Protein AF-A0A1W2BA07-F1 (afdb_monomer)

Organism: NCBI:txid1434700

Foldseek 3Di:
DDPAQEDEAAPPPDDPVVSVVVPYQYHYVPDDGPDDD

Solvent-accessible surface area (backbone atoms only — not comparable to full-atom values): 2535 Å² total; per-residue (Å²): 130,75,94,67,55,67,46,80,32,90,77,63,83,70,62,64,66,61,38,45,77,74,61,31,46,59,47,42,72,94,52,80,80,69,72,83,132

Structure (mmCIF, N/CA/C/O backbone):
data_AF-A0A1W2BA07-F1
#
_entry.id   AF-A0A1W2BA07-F1
#
loop_
_atom_site.group_PDB
_atom_site.id
_atom_site.type_symbol
_atom_site.label_atom_id
_atom_site.label_alt_id
_atom_site.label_comp_id
_atom_site.label_asym_id
_atom_site.label_entity_id
_atom_site.label_seq_id
_atom_site.pdbx_PDB_ins_code
_atom_site.Cartn_x
_atom_site.Cartn_y
_atom_site.Cartn_z
_atom_site.occupancy
_atom_site.B_iso_or_equiv
_atom_site.auth_seq_id
_atom_site.auth_comp_id
_atom_site.auth_asym_id
_atom_site.auth_atom_id
_atom_site.pdbx_PDB_model_num
ATOM 1 N N . LEU A 1 1 ? -11.225 7.503 4.349 1.00 76.44 1 LEU A N 1
ATOM 2 C CA . LEU A 1 1 ? -10.232 6.520 4.841 1.00 76.44 1 LEU A CA 1
ATOM 3 C C . LEU A 1 1 ? -10.355 5.249 4.017 1.00 76.44 1 LEU A C 1
ATOM 5 O O . LEU A 1 1 ? -11.471 4.905 3.636 1.00 76.44 1 LEU A O 1
ATOM 9 N N . LEU A 1 2 ? -9.233 4.599 3.701 1.00 86.75 2 LEU A N 1
ATOM 10 C CA . LEU A 1 2 ? -9.247 3.285 3.054 1.00 86.75 2 LEU A CA 1
ATOM 11 C C . LEU A 1 2 ? -9.963 2.283 3.965 1.00 86.75 2 LEU A 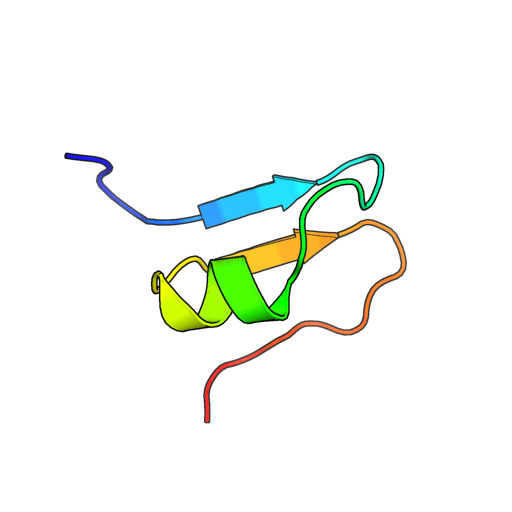C 1
ATOM 13 O O . LEU A 1 2 ? -9.771 2.322 5.178 1.00 86.75 2 LEU A O 1
ATOM 17 N N . LYS A 1 3 ? -10.778 1.393 3.385 1.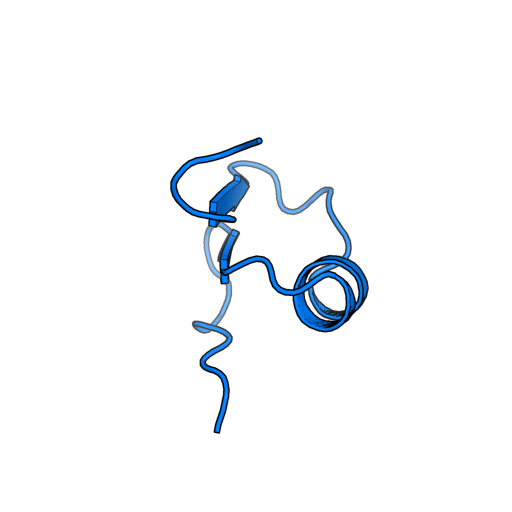00 90.50 3 LYS A N 1
ATOM 18 C CA . LYS A 1 3 ? -11.441 0.326 4.153 1.00 90.50 3 LYS A CA 1
ATOM 19 C C . LYS A 1 3 ? -10.418 -0.645 4.743 1.00 90.50 3 LYS A C 1
ATOM 21 O O . LYS A 1 3 ? -10.538 -1.014 5.899 1.00 90.50 3 LYS A O 1
ATOM 26 N N . ASN A 1 4 ? -9.409 -0.992 3.943 1.00 91.31 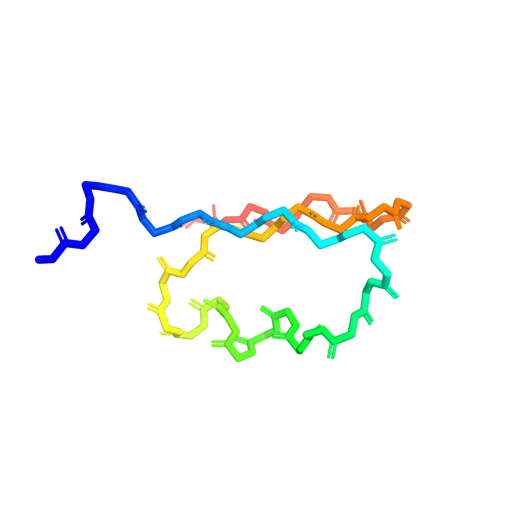4 ASN A N 1
ATOM 27 C CA . ASN A 1 4 ? -8.279 -1.830 4.324 1.00 91.31 4 ASN A CA 1
ATOM 28 C C . ASN A 1 4 ? -6.995 -1.148 3.838 1.00 91.31 4 ASN A C 1
ATOM 30 O O . ASN A 1 4 ? -6.951 -0.664 2.703 1.00 91.31 4 ASN A O 1
ATOM 34 N N . LYS A 1 5 ? -5.955 -1.117 4.669 1.00 93.81 5 LYS A N 1
ATOM 35 C CA . LYS A 1 5 ? -4.626 -0.630 4.285 1.00 93.81 5 LYS A CA 1
ATOM 36 C C . LYS A 1 5 ? -3.852 -1.773 3.619 1.00 93.81 5 LYS A C 1
ATOM 38 O O . LYS A 1 5 ? -3.166 -2.531 4.291 1.00 93.81 5 LYS A O 1
ATOM 43 N N . VAL A 1 6 ? -4.019 -1.946 2.308 1.00 94.62 6 VAL A N 1
ATOM 44 C CA . VAL A 1 6 ? -3.352 -3.008 1.530 1.00 94.62 6 VAL A CA 1
ATOM 45 C C . VAL A 1 6 ? -2.722 -2.409 0.278 1.00 94.62 6 VAL A C 1
ATOM 47 O O . VAL A 1 6 ? -3.369 -1.617 -0.407 1.00 94.62 6 VAL A O 1
ATOM 50 N N . VAL A 1 7 ? -1.485 -2.798 -0.027 1.00 94.25 7 VAL A N 1
ATOM 51 C CA . VAL A 1 7 ? -0.736 -2.391 -1.222 1.00 94.25 7 VAL A CA 1
ATOM 52 C C . VAL A 1 7 ? -0.298 -3.633 -1.996 1.00 94.25 7 VAL A C 1
ATOM 54 O O . VAL A 1 7 ? 0.309 -4.540 -1.433 1.00 94.25 7 VAL A O 1
ATOM 57 N N . PHE A 1 8 ? -0.569 -3.643 -3.301 1.00 94.94 8 PHE A N 1
ATOM 58 C CA . PHE A 1 8 ? -0.013 -4.612 -4.245 1.00 94.94 8 PHE A CA 1
ATOM 59 C C . PHE A 1 8 ? 1.051 -3.908 -5.084 1.00 94.94 8 PHE A C 1
ATOM 61 O O . PHE A 1 8 ? 0.739 -2.979 -5.829 1.00 94.94 8 PHE A O 1
ATOM 68 N N . ASP A 1 9 ? 2.300 -4.337 -4.955 1.00 95.06 9 ASP A N 1
ATOM 69 C CA . ASP A 1 9 ? 3.448 -3.705 -5.590 1.00 95.06 9 ASP A CA 1
ATOM 70 C C . ASP A 1 9 ? 4.029 -4.612 -6.680 1.00 95.06 9 ASP A C 1
ATOM 72 O O . ASP A 1 9 ? 4.780 -5.553 -6.432 1.00 95.06 9 ASP A O 1
ATOM 76 N N . GLY A 1 10 ? 3.676 -4.317 -7.931 1.00 96.00 10 GLY A N 1
ATOM 77 C CA . GLY A 1 10 ? 4.140 -5.085 -9.086 1.00 96.00 10 GLY A CA 1
ATOM 78 C C . GLY A 1 10 ? 5.606 -4.851 -9.463 1.00 96.00 10 GLY A C 1
ATOM 79 O O . GLY A 1 10 ? 6.096 -5.477 -10.404 1.00 96.00 10 GLY A O 1
ATOM 80 N N . ARG A 1 11 ? 6.292 -3.904 -8.812 1.00 95.88 11 ARG A N 1
ATOM 81 C CA . ARG A 1 11 ? 7.650 -3.474 -9.180 1.00 95.88 11 ARG A CA 1
ATOM 82 C C . ARG A 1 11 ? 8.618 -3.413 -7.999 1.00 95.88 11 ARG A C 1
ATOM 84 O O . ARG A 1 11 ? 9.799 -3.193 -8.241 1.00 95.88 11 ARG A O 1
ATOM 91 N N . ASN A 1 12 ? 8.136 -3.642 -6.779 1.00 93.56 12 ASN A N 1
ATOM 92 C CA . ASN A 1 12 ? 8.888 -3.543 -5.527 1.00 93.56 12 ASN A CA 1
ATOM 93 C C . ASN A 1 12 ? 9.573 -2.172 -5.375 1.00 93.56 12 ASN A C 1
ATOM 95 O O . ASN A 1 12 ? 10.758 -2.095 -5.061 1.00 93.56 12 ASN A O 1
ATOM 99 N N . ILE A 1 13 ? 8.842 -1.091 -5.673 1.00 95.56 13 ILE A N 1
ATOM 100 C CA . ILE A 1 13 ? 9.355 0.290 -5.592 1.00 95.56 13 ILE A CA 1
ATOM 101 C C . ILE A 1 13 ? 9.055 0.960 -4.252 1.00 95.56 13 ILE A C 1
ATOM 103 O O . ILE A 1 13 ? 9.590 2.034 -3.979 1.00 95.56 13 ILE A O 1
ATOM 107 N N . TYR A 1 14 ? 8.190 0.358 -3.436 1.00 94.56 14 TYR A N 1
ATOM 108 C CA . TYR A 1 14 ? 7.899 0.838 -2.093 1.00 94.56 14 TYR A CA 1
ATOM 109 C C . TYR A 1 14 ? 8.789 0.153 -1.057 1.00 94.56 14 TYR A C 1
ATOM 111 O O . TYR A 1 14 ? 9.090 -1.036 -1.166 1.00 94.56 14 TYR A O 1
ATOM 119 N N . ASP A 1 15 ? 9.170 0.907 -0.027 1.00 93.62 15 ASP A N 1
ATOM 120 C CA . ASP A 1 15 ? 9.829 0.358 1.154 1.00 93.62 15 ASP A CA 1
ATOM 121 C C . ASP A 1 15 ? 8.805 -0.422 1.994 1.00 93.62 15 ASP A C 1
ATOM 123 O O . ASP A 1 15 ? 7.814 0.133 2.480 1.00 93.62 15 ASP A O 1
ATOM 127 N N . ALA A 1 16 ? 9.035 -1.728 2.124 1.00 89.62 16 ALA A N 1
ATOM 128 C CA . ALA A 1 16 ? 8.143 -2.633 2.832 1.00 89.62 16 ALA A CA 1
ATOM 129 C C . ALA A 1 16 ? 8.102 -2.363 4.345 1.00 89.62 16 ALA A C 1
ATOM 131 O O . ALA A 1 16 ? 7.035 -2.512 4.940 1.00 89.62 16 ALA A O 1
ATOM 132 N N . GLU A 1 17 ? 9.211 -1.940 4.965 1.00 91.50 17 GLU A N 1
ATOM 133 C CA . GLU A 1 17 ? 9.242 -1.633 6.402 1.00 91.50 17 GLU A CA 1
ATOM 134 C C . GLU A 1 17 ? 8.485 -0.338 6.688 1.00 91.50 17 GLU A C 1
ATOM 136 O O . GLU A 1 17 ? 7.671 -0.293 7.605 1.00 91.50 17 GLU A O 1
ATOM 141 N N . TYR A 1 18 ? 8.632 0.676 5.834 1.00 94.50 18 TYR A N 1
ATOM 142 C CA . TYR A 1 18 ? 7.824 1.891 5.947 1.00 94.50 18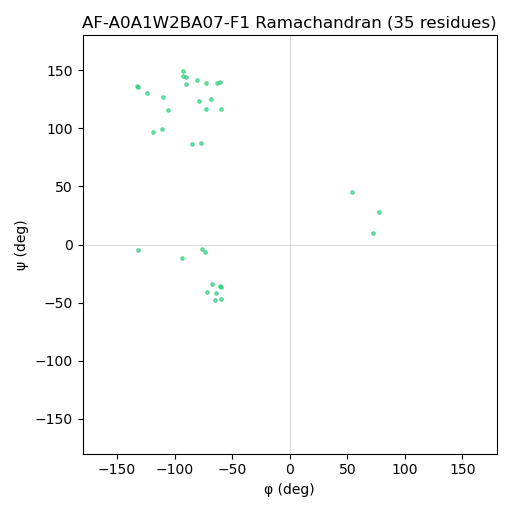 TYR A CA 1
ATOM 143 C C . TYR A 1 18 ? 6.322 1.592 5.820 1.00 94.50 18 TYR A C 1
ATOM 145 O O . TYR A 1 18 ? 5.512 2.032 6.636 1.00 94.50 18 TYR A O 1
ATOM 153 N N . LEU A 1 19 ? 5.927 0.795 4.819 1.00 93.56 19 LEU A N 1
ATOM 154 C CA . LEU A 1 19 ? 4.530 0.383 4.665 1.00 93.56 19 LEU A CA 1
ATOM 155 C C . LEU A 1 19 ? 4.034 -0.404 5.884 1.00 93.56 19 LEU A C 1
ATOM 157 O O . LEU A 1 19 ? 2.882 -0.232 6.287 1.00 93.56 19 LEU A O 1
ATOM 161 N N . LYS A 1 20 ? 4.899 -1.222 6.488 1.00 91.38 20 LYS A N 1
ATOM 162 C CA . LYS A 1 20 ? 4.602 -1.970 7.707 1.00 91.38 20 LYS A CA 1
ATOM 163 C C . LYS A 1 20 ? 4.369 -1.049 8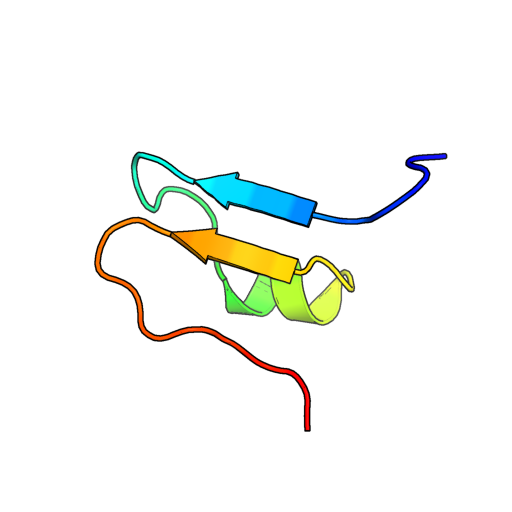.908 1.00 91.38 20 LYS A C 1
ATOM 165 O O . LYS A 1 20 ? 3.366 -1.199 9.603 1.00 91.38 20 LYS A O 1
ATOM 170 N N . GLU A 1 21 ? 5.245 -0.072 9.128 1.00 94.44 21 GLU A N 1
ATOM 171 C CA . GLU A 1 21 ? 5.115 0.934 10.193 1.00 94.44 21 GLU A CA 1
ATOM 172 C C . GLU A 1 21 ? 3.827 1.761 10.049 1.00 94.44 21 GLU A C 1
ATOM 174 O O . GLU A 1 21 ? 3.138 2.041 11.030 1.00 94.44 21 GLU A O 1
ATOM 179 N N . GLU A 1 22 ? 3.434 2.065 8.812 1.00 93.88 22 GLU A N 1
ATOM 180 C CA . GLU A 1 22 ? 2.184 2.762 8.489 1.00 93.88 22 GLU A CA 1
ATOM 181 C C . GLU A 1 22 ? 0.928 1.866 8.581 1.00 93.88 22 GLU A C 1
ATOM 183 O O . GLU A 1 22 ? -0.212 2.334 8.411 1.00 93.88 22 GLU A O 1
ATOM 188 N N . GLY A 1 23 ? 1.107 0.573 8.862 1.00 93.31 23 GLY A N 1
ATOM 189 C CA . GLY A 1 23 ? 0.045 -0.414 9.044 1.00 93.31 23 GLY A CA 1
ATOM 190 C C . GLY A 1 23 ? -0.576 -0.9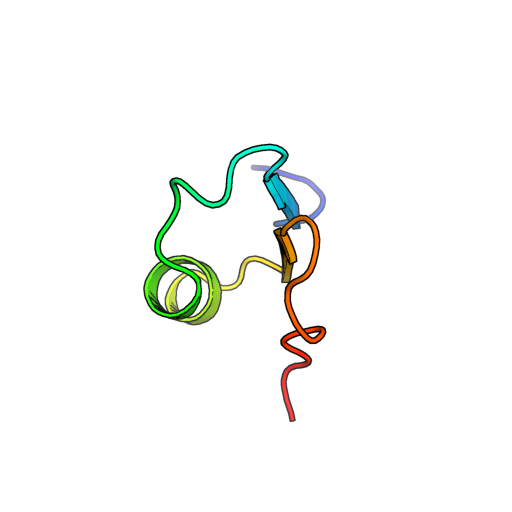12 7.739 1.00 93.31 23 GLY A C 1
ATOM 191 O O . GLY A 1 23 ? -1.764 -1.247 7.716 1.00 93.31 23 GLY A O 1
ATOM 192 N N . PHE A 1 24 ? 0.181 -0.911 6.639 1.00 94.38 24 PHE A N 1
ATOM 193 C CA . PHE A 1 24 ? -0.221 -1.519 5.374 1.00 94.38 24 PHE A CA 1
ATOM 194 C C . PHE A 1 24 ? 0.216 -2.977 5.287 1.00 94.38 24 PHE A C 1
ATOM 196 O O . PHE A 1 24 ? 1.348 -3.336 5.594 1.00 94.38 24 PHE A O 1
ATOM 203 N N . VAL A 1 25 ? -0.659 -3.832 4.776 1.00 93.50 25 VAL A N 1
ATOM 204 C CA . VAL A 1 25 ? -0.245 -5.144 4.271 1.00 93.50 25 VAL A CA 1
ATOM 205 C C . VAL A 1 25 ? 0.362 -4.943 2.881 1.00 93.50 25 VAL A C 1
ATOM 207 O O . VAL A 1 25 ? -0.302 -4.383 2.005 1.00 93.50 25 VAL A O 1
ATOM 210 N N . HIS A 1 26 ? 1.607 -5.372 2.675 1.00 93.50 26 HIS A N 1
ATOM 211 C CA . HIS A 1 26 ? 2.344 -5.203 1.418 1.00 93.50 26 HIS A CA 1
ATOM 212 C C . HIS A 1 26 ? 2.532 -6.545 0.707 1.00 93.50 26 HIS A C 1
ATOM 214 O O . HIS A 1 26 ? 3.041 -7.500 1.284 1.00 93.50 26 HIS A O 1
ATOM 220 N N . TYR A 1 27 ? 2.127 -6.604 -0.562 1.00 93.62 27 TYR A N 1
ATOM 221 C CA . TYR A 1 27 ? 2.323 -7.757 -1.437 1.00 93.62 27 TYR A CA 1
ATOM 222 C C . TYR A 1 27 ? 3.187 -7.354 -2.634 1.00 93.62 27 TYR A C 1
ATOM 224 O O . TYR A 1 27 ? 2.678 -6.803 -3.613 1.00 93.62 27 TYR A O 1
ATOM 232 N N . GLY A 1 28 ? 4.490 -7.627 -2.549 1.00 93.12 28 GLY A N 1
ATOM 233 C CA . GLY A 1 28 ? 5.451 -7.441 -3.639 1.00 93.12 28 GLY A CA 1
ATOM 234 C C . GLY A 1 28 ? 5.650 -8.705 -4.481 1.00 93.12 28 GLY A C 1
ATOM 235 O O . GLY A 1 28 ? 5.557 -9.826 -3.976 1.00 93.12 28 GLY A O 1
ATOM 236 N N . ILE A 1 29 ? 5.954 -8.556 -5.772 1.00 9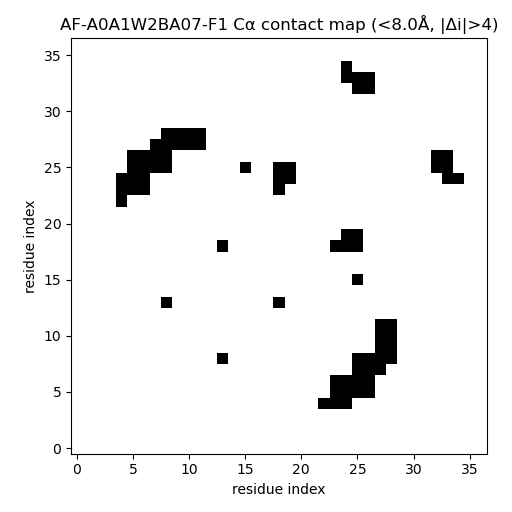3.75 29 ILE A N 1
ATOM 237 C CA . ILE A 1 29 ? 6.260 -9.713 -6.631 1.00 93.75 29 ILE A CA 1
ATOM 238 C C . ILE A 1 29 ? 7.592 -10.335 -6.205 1.00 93.75 29 ILE A C 1
ATOM 240 O O . ILE A 1 29 ? 8.622 -9.667 -6.191 1.00 93.75 29 ILE A O 1
ATOM 244 N N . GLY A 1 30 ? 7.581 -11.637 -5.909 1.00 90.31 30 GLY A N 1
ATOM 245 C CA . GLY A 1 30 ? 8.787 -12.381 -5.532 1.00 90.31 30 GLY A CA 1
ATOM 246 C C . GLY A 1 30 ? 9.320 -12.061 -4.131 1.00 90.31 30 GLY A C 1
ATOM 247 O O . GLY A 1 30 ? 10.415 -12.502 -3.796 1.00 90.31 30 GLY A O 1
ATOM 248 N N . MET A 1 31 ? 8.561 -11.320 -3.320 1.00 82.12 31 MET A N 1
ATOM 249 C CA . MET A 1 31 ? 8.885 -11.044 -1.922 1.00 82.12 31 MET A CA 1
ATOM 250 C C . MET A 1 31 ? 8.269 -12.118 -1.019 1.00 82.12 31 MET A C 1
ATOM 252 O O . MET A 1 31 ? 7.166 -12.600 -1.286 1.00 82.12 31 MET A O 1
ATOM 256 N N . ALA A 1 32 ? 8.973 -12.494 0.053 1.00 71.44 32 ALA A N 1
ATOM 257 C CA . ALA A 1 32 ? 8.364 -13.279 1.122 1.00 71.44 32 ALA A CA 1
ATOM 258 C C . ALA A 1 32 ? 7.252 -12.446 1.775 1.00 71.44 32 ALA A C 1
ATOM 260 O O . ALA A 1 32 ? 7.410 -11.241 1.958 1.00 71.44 32 ALA A O 1
ATOM 261 N N . GLU A 1 33 ? 6.125 -13.079 2.090 1.00 66.19 33 GLU A N 1
ATOM 262 C CA . GLU A 1 33 ? 4.990 -12.400 2.710 1.00 66.19 33 GLU A CA 1
ATOM 263 C C . GLU A 1 33 ? 5.408 -11.797 4.060 1.00 66.19 33 GLU A C 1
ATOM 265 O O . GLU A 1 33 ? 5.751 -12.525 4.993 1.00 66.19 33 GLU A O 1
ATOM 270 N N . THR A 1 34 ? 5.363 -10.470 4.182 1.00 60.38 34 THR A N 1
ATOM 271 C CA . THR A 1 34 ? 5.512 -9.775 5.462 1.00 60.38 34 THR A CA 1
ATOM 272 C C . THR A 1 34 ? 4.199 -9.901 6.228 1.00 60.38 34 THR A C 1
ATOM 274 O O . THR A 1 34 ? 3.302 -9.064 6.117 1.00 60.38 34 THR A O 1
ATOM 277 N N . LYS A 1 35 ? 4.050 -10.986 6.994 1.00 56.94 35 LYS A N 1
ATOM 278 C CA . LYS A 1 35 ? 3.004 -11.060 8.018 1.00 56.94 35 LYS A CA 1
ATOM 279 C C . LYS A 1 35 ? 3.464 -10.324 9.268 1.00 56.94 35 LYS A C 1
ATOM 281 O O . LYS A 1 35 ? 4.634 -10.372 9.63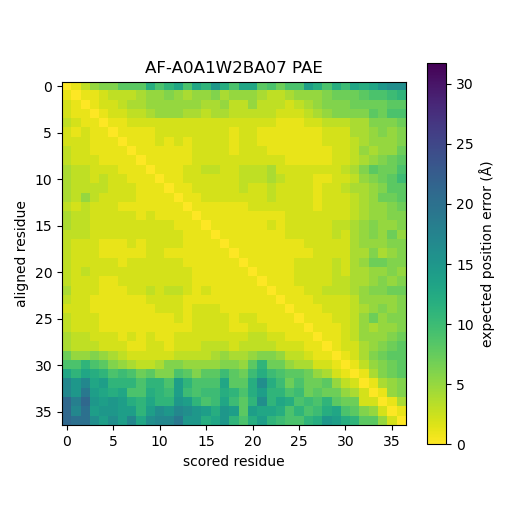5 1.00 56.94 35 LYS A O 1
ATOM 286 N N . TYR A 1 36 ? 2.526 -9.624 9.890 1.00 57.50 36 TYR A N 1
ATOM 287 C CA . TYR A 1 36 ? 2.691 -9.126 11.247 1.00 57.50 36 TYR A CA 1
ATOM 288 C C . TYR A 1 36 ? 2.582 -10.313 12.213 1.00 57.50 36 TYR A C 1
ATOM 290 O O . TYR A 1 36 ? 1.733 -11.184 11.988 1.00 57.50 36 TYR A O 1
ATOM 298 N N . ASP A 1 37 ? 3.440 -10.336 13.234 1.00 59.00 37 ASP A N 1
ATOM 299 C CA . ASP A 1 37 ? 3.336 -11.257 14.375 1.00 59.00 37 ASP A CA 1
ATOM 300 C C . ASP A 1 37 ? 2.125 -10.916 15.261 1.00 59.00 37 ASP A C 1
ATOM 302 O O . ASP A 1 37 ? 1.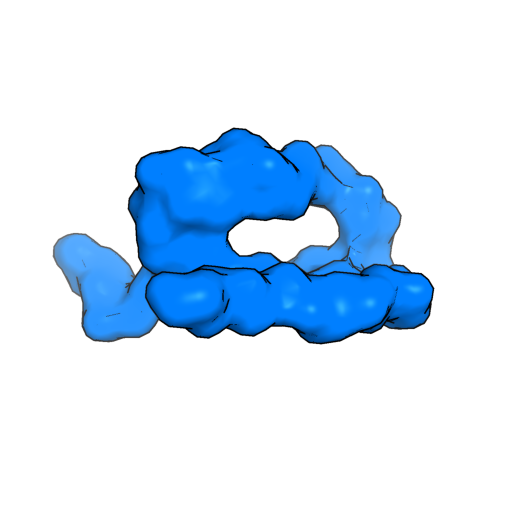799 -9.708 15.386 1.00 59.00 37 ASP A O 1
#

Nearest PDB structures (foldseek):
  3s4o-assembly2_B  TM=5.251E-01  e=3.985E+00  Leishmania major
  1xm2-assembly2_F  TM=4.703E-01  e=5.271E+00  Homo sapiens
  5tsr-assembly1_C  TM=5.165E-01  e=7.476E+00  Homo sapiens

pLDDT: mean 87.43, std 12.0, range [56.94, 96.0]

Mean predicted aligned error: 4.07 Å

Radius of gyration: 9.53 Å; Cα contacts (8 Å, |Δi|>4): 38; chains: 1; bounding box: 21×20×24 Å

Sequence (37 aa):
LLKNKVVFDGRNIYDAEYLKEEGFVHYGIGMAETKYD

InterPro domains:
  IPR036220 UDP-glucose/GDP-mannose dehydrogenase, C-terminal domain superfamily [SSF52413] (2-27)

Secondary structure (DSSP, 8-state):
--SS-EEEESS--S-HHHHHHTT-EEEETTPPP----